Protein AF-A0A258QDV0-F1 (afdb_monomer_lite)

Secondary structure (DSSP, 8-state):
--SS-HHHHHHHHHHTT--EEEE--TT-SS--HIIIIIIIIIHHHHHHHTT--EEEE----TT-HHHHHHHHHHHHHHHT----SPPPHHHHHHHHHHHHHHHHHH-

pLDDT: mean 94.56, std 6.8, range [52.28, 98.81]

Foldseek 3Di:
DDDDDLLVVLLVCLLVQPAEDEDEDPVDQADDCCLVPVPVPVSVVSNVVNHYHYYHYDGHNHVPVVVVVVVVVVVVVPVVDDPPDDDDPVRVVVVVVVVVVVVVVVD

Structure (mmCIF, N/CA/C/O backbone):
data_AF-A0A258QDV0-F1
#
_entry.id   AF-A0A258QDV0-F1
#
loop_
_atom_site.group_PDB
_atom_site.id
_atom_site.type_symbol
_atom_site.label_atom_id
_atom_site.label_alt_id
_atom_site.label_comp_id
_atom_site.label_asym_id
_atom_site.label_entity_id
_atom_site.label_seq_id
_atom_site.pdbx_PDB_ins_code
_atom_site.Cartn_x
_atom_site.Cartn_y
_atom_site.Cartn_z
_atom_site.occupancy
_atom_site.B_iso_or_equiv
_atom_site.auth_seq_id
_atom_site.auth_comp_id
_atom_site.auth_asym_id
_atom_site.auth_atom_id
_atom_site.pdbx_PDB_model_num
ATOM 1 N N . TRP A 1 1 ? 8.944 16.041 4.601 1.00 87.31 1 TRP A N 1
ATOM 2 C CA . TRP A 1 1 ? 8.007 14.943 4.315 1.00 87.31 1 TRP A CA 1
ATOM 3 C C . TRP A 1 1 ? 6.839 15.483 3.527 1.00 87.31 1 TRP A C 1
ATOM 5 O O . TRP A 1 1 ? 6.359 16.568 3.848 1.00 87.31 1 TRP A O 1
ATOM 15 N N . LEU A 1 2 ? 6.452 14.780 2.465 1.00 91.38 2 LEU A N 1
ATOM 16 C CA . LEU A 1 2 ? 5.294 15.162 1.667 1.00 91.38 2 LEU A CA 1
ATOM 17 C C . LEU A 1 2 ? 4.029 14.946 2.503 1.00 91.38 2 LEU A C 1
ATOM 19 O O . LEU A 1 2 ? 3.944 13.990 3.269 1.00 91.38 2 LEU A O 1
ATOM 23 N N . LYS A 1 3 ? 3.090 15.880 2.392 1.00 93.19 3 LYS A N 1
ATOM 24 C CA . LYS A 1 3 ? 1.787 15.830 3.056 1.00 93.19 3 LYS A CA 1
ATOM 25 C C . LYS A 1 3 ? 0.705 15.451 2.036 1.00 93.19 3 LYS A C 1
ATOM 27 O O . LYS A 1 3 ? 0.920 15.707 0.849 1.00 93.19 3 LYS A O 1
ATOM 32 N N . PRO A 1 4 ? -0.456 14.934 2.482 1.00 95.38 4 PRO A N 1
ATOM 33 C CA . PRO A 1 4 ? -0.859 14.677 3.878 1.00 95.38 4 PRO A CA 1
ATOM 34 C C . PRO A 1 4 ? -0.156 13.468 4.524 1.00 95.38 4 PRO A C 1
ATOM 36 O 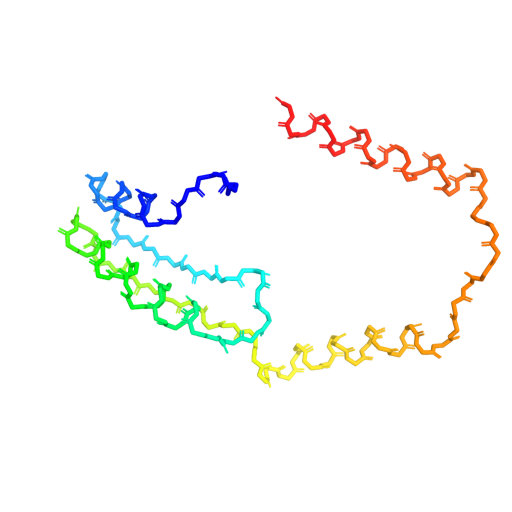O . PRO A 1 4 ? 0.408 12.634 3.827 1.00 95.38 4 PRO A O 1
ATOM 39 N N . TYR A 1 5 ? -0.166 13.402 5.861 1.00 96.81 5 TYR A N 1
ATOM 40 C CA . TYR A 1 5 ? 0.388 12.276 6.627 1.00 96.81 5 TYR A CA 1
ATOM 41 C C . TYR A 1 5 ? -0.696 11.238 6.927 1.00 96.81 5 TYR A C 1
ATOM 43 O O . TYR A 1 5 ? -1.801 11.614 7.311 1.00 96.81 5 TYR A O 1
ATOM 51 N N . THR A 1 6 ? -0.359 9.950 6.830 1.00 97.00 6 THR A N 1
ATOM 52 C CA . THR A 1 6 ? -1.326 8.852 6.968 1.00 97.00 6 THR A CA 1
ATOM 53 C C . THR A 1 6 ? -2.031 8.839 8.323 1.00 97.00 6 THR A C 1
ATOM 55 O O . THR A 1 6 ? -3.256 8.876 8.347 1.00 97.00 6 THR A O 1
ATOM 58 N N . ALA A 1 7 ? -1.298 8.847 9.442 1.00 97.56 7 ALA A N 1
ATOM 59 C CA . ALA A 1 7 ? -1.900 8.745 10.777 1.00 97.56 7 ALA A CA 1
ATOM 60 C C . ALA A 1 7 ? -2.929 9.865 11.076 1.00 97.56 7 ALA A C 1
ATOM 62 O O . ALA A 1 7 ? -4.080 9.529 11.359 1.00 97.56 7 ALA A O 1
ATOM 63 N N . PRO A 1 8 ? -2.613 11.170 10.907 1.00 98.19 8 PRO A N 1
ATOM 64 C CA . PRO A 1 8 ? -3.607 12.238 11.069 1.00 98.19 8 PRO A CA 1
ATOM 65 C C . PRO A 1 8 ? -4.794 12.139 10.104 1.00 98.19 8 PRO A C 1
ATOM 67 O O . PRO A 1 8 ? -5.916 12.489 10.464 1.00 98.19 8 PRO A O 1
ATOM 70 N N . THR A 1 9 ? -4.573 11.678 8.869 1.00 98.25 9 THR A N 1
ATOM 71 C CA . THR A 1 9 ? -5.664 11.479 7.905 1.00 98.25 9 THR A CA 1
ATOM 72 C C . THR A 1 9 ? -6.600 10.356 8.347 1.00 98.25 9 THR A C 1
ATOM 74 O O . THR A 1 9 ? -7.815 10.522 8.289 1.00 98.25 9 THR A O 1
ATOM 77 N N . ILE A 1 10 ? -6.061 9.236 8.826 1.00 98.38 10 ILE A N 1
ATOM 78 C CA . ILE A 1 10 ? -6.847 8.103 9.320 1.00 98.38 10 ILE A CA 1
ATOM 79 C C . ILE A 1 10 ? -7.629 8.467 10.590 1.00 98.38 10 ILE A C 1
ATOM 81 O O . ILE A 1 10 ? -8.815 8.149 10.688 1.00 98.38 10 ILE A O 1
ATOM 85 N N . GLU A 1 11 ? -7.006 9.193 11.519 1.00 98.62 11 GLU A N 1
ATOM 86 C CA . GLU A 1 11 ? -7.666 9.747 12.706 1.00 98.62 11 GLU A CA 1
ATOM 87 C C . GLU A 1 11 ? -8.868 10.621 12.320 1.00 98.62 11 GLU A C 1
ATOM 89 O O . GLU A 1 11 ? -9.976 10.442 12.835 1.00 98.62 11 GLU A O 1
ATOM 94 N N . GLN A 1 12 ? -8.662 11.547 11.378 1.00 98.62 12 GLN A N 1
ATOM 95 C CA . GLN A 1 12 ? -9.707 12.452 10.907 1.00 98.62 12 GLN A CA 1
ATOM 96 C C . GLN A 1 12 ? -10.875 11.690 10.269 1.00 98.62 12 GLN A C 1
ATOM 98 O O . GLN A 1 12 ? -12.028 11.979 10.583 1.00 98.62 12 GLN A O 1
ATOM 103 N N . LEU A 1 13 ? -10.593 10.680 9.439 1.00 98.50 13 LEU A N 1
ATOM 104 C CA . LEU A 1 13 ? -11.628 9.836 8.835 1.00 98.50 13 LEU A CA 1
ATOM 105 C C . LEU A 1 13 ? -12.472 9.117 9.895 1.00 98.50 13 LEU A C 1
ATOM 107 O O . LEU A 1 13 ? -13.694 9.037 9.753 1.00 98.50 13 LEU A O 1
ATOM 111 N N . GLY A 1 14 ? -11.845 8.621 10.966 1.00 98.44 14 GLY A N 1
ATOM 112 C CA . GLY A 1 14 ? -12.560 8.044 12.106 1.00 98.44 14 GLY A CA 1
ATOM 113 C C . GLY A 1 14 ? -13.514 9.058 12.744 1.00 98.44 14 GLY A C 1
ATOM 114 O O . GLY A 1 14 ? -14.712 8.787 12.863 1.00 98.44 14 GLY A O 1
ATOM 115 N N . LYS A 1 15 ? -13.005 10.259 13.066 1.00 98.56 15 LYS A N 1
ATOM 116 C CA . LYS A 1 15 ? -13.782 11.345 13.697 1.00 98.56 15 LYS A CA 1
ATOM 117 C C . LYS A 1 15 ? -14.955 11.826 12.844 1.00 98.56 15 LYS A C 1
ATOM 119 O O . LYS A 1 15 ? -15.986 12.216 13.386 1.00 98.56 15 LYS A O 1
ATOM 124 N N . GLU A 1 16 ? -14.814 11.789 11.523 1.00 98.31 16 GLU A N 1
ATOM 125 C CA . GLU A 1 16 ? -15.866 12.149 10.564 1.00 98.31 16 GLU A CA 1
ATOM 126 C C . GLU A 1 16 ? -16.950 11.066 10.414 1.00 98.31 16 GLU A C 1
ATOM 128 O O . GLU A 1 16 ? -17.922 11.250 9.682 1.00 98.31 16 GLU A O 1
ATOM 133 N N . GLY A 1 17 ? -16.823 9.940 11.123 1.00 97.56 17 GLY A N 1
ATOM 134 C CA . GLY A 1 17 ? -17.801 8.857 11.100 1.00 97.56 17 GLY A CA 1
ATOM 135 C C . GLY A 1 17 ? -17.684 7.957 9.871 1.00 97.56 17 GLY A C 1
ATOM 136 O O . GLY A 1 17 ? -18.649 7.254 9.541 1.00 97.56 17 GLY A O 1
ATOM 137 N N . CYS A 1 18 ? -16.524 7.953 9.199 1.00 98.31 18 CYS A N 1
ATOM 138 C CA . CYS A 1 18 ? -16.244 6.999 8.133 1.00 98.31 18 CYS A CA 1
ATOM 139 C C . CYS A 1 18 ? -16.442 5.577 8.669 1.00 98.31 18 CYS A C 1
ATOM 141 O O . CYS A 1 18 ? -15.841 5.173 9.663 1.00 98.31 18 CYS A O 1
ATOM 143 N N . GLN A 1 19 ? -17.322 4.809 8.029 1.00 97.94 19 GLN A N 1
ATOM 144 C CA . GLN A 1 19 ? -17.658 3.472 8.517 1.00 97.94 19 GLN A CA 1
ATOM 145 C C . GLN A 1 19 ? -16.537 2.477 8.223 1.00 97.94 19 GLN A C 1
ATOM 147 O O . GLN A 1 19 ? -16.263 1.606 9.046 1.00 97.94 19 GLN A O 1
ATOM 152 N N . ARG A 1 20 ? -15.884 2.605 7.064 1.00 98.25 20 ARG A N 1
ATOM 153 C CA . ARG A 1 20 ? -14.922 1.618 6.588 1.00 98.25 20 ARG A CA 1
ATOM 154 C C . ARG A 1 20 ? -13.766 2.234 5.809 1.00 98.25 20 ARG A C 1
ATOM 156 O O . ARG A 1 20 ? -13.997 3.077 4.948 1.00 98.25 20 ARG A O 1
ATOM 163 N N . VAL A 1 21 ? -12.557 1.728 6.046 1.00 98.44 21 VAL A N 1
ATOM 164 C CA . VAL A 1 21 ? -11.354 2.018 5.253 1.00 98.44 21 VAL A CA 1
ATOM 165 C C . VAL A 1 21 ? -10.774 0.721 4.690 1.00 98.44 21 VAL A C 1
ATOM 167 O O . VAL A 1 21 ? -10.446 -0.191 5.444 1.00 98.44 21 VAL A O 1
ATOM 170 N N . ASP A 1 22 ? -10.597 0.674 3.369 1.00 98.56 22 ASP A N 1
ATOM 171 C CA . ASP A 1 22 ? -9.746 -0.306 2.689 1.00 98.56 22 ASP A CA 1
ATOM 172 C C . ASP A 1 22 ? -8.480 0.434 2.228 1.00 98.56 22 ASP A C 1
ATOM 174 O O . ASP A 1 22 ? -8.576 1.409 1.480 1.00 98.56 22 ASP A O 1
ATOM 178 N N . ILE A 1 23 ? -7.301 0.004 2.681 1.00 98.12 23 ILE A N 1
ATOM 179 C CA . ILE A 1 23 ? -6.027 0.701 2.439 1.00 98.12 23 ILE A CA 1
ATOM 180 C C . ILE A 1 23 ? -4.990 -0.228 1.804 1.00 98.12 23 ILE A C 1
ATOM 182 O O . ILE A 1 23 ? -4.965 -1.424 2.082 1.00 98.12 23 ILE A O 1
ATOM 186 N N . PHE A 1 24 ? -4.113 0.327 0.969 1.00 97.69 24 PHE A N 1
ATOM 187 C CA . PHE A 1 24 ? -2.982 -0.375 0.358 1.00 97.69 24 PHE A CA 1
ATOM 188 C C . PHE A 1 24 ? -1.779 0.567 0.220 1.00 97.69 24 PHE A C 1
ATOM 190 O O . PHE A 1 24 ? -1.936 1.789 0.238 1.00 97.69 24 PHE A O 1
ATOM 197 N N . CYS A 1 25 ? -0.582 0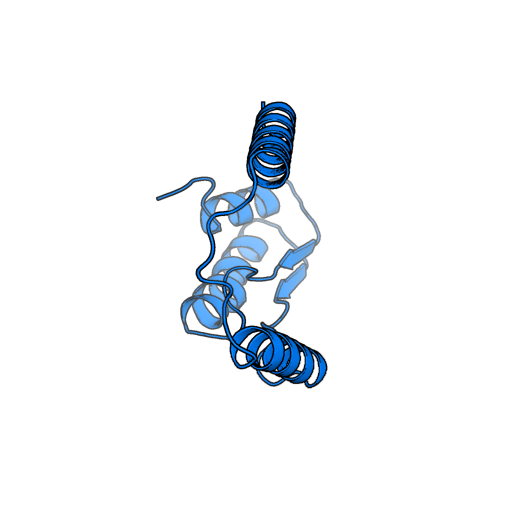.001 0.055 1.00 97.50 25 CYS A N 1
ATOM 198 C CA . CYS A 1 25 ? 0.683 0.739 0.003 1.00 97.50 25 CYS A CA 1
ATOM 199 C C . CYS A 1 25 ? 1.269 0.727 -1.423 1.00 97.50 25 CYS A C 1
ATOM 201 O O . CYS A 1 25 ? 2.112 -0.113 -1.725 1.00 97.50 25 CY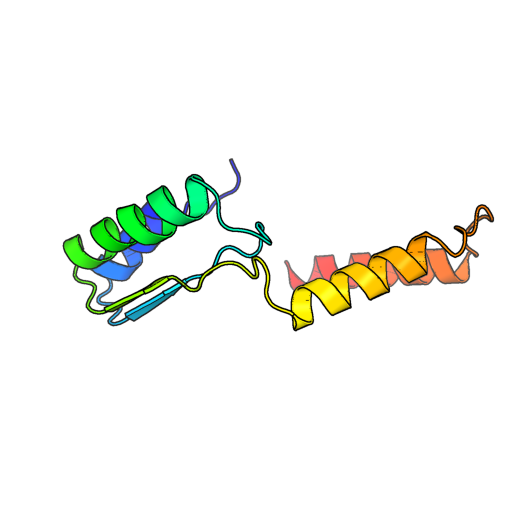S A O 1
ATOM 203 N N . PRO A 1 26 ? 0.874 1.647 -2.327 1.00 94.56 26 PRO A N 1
ATOM 204 C CA . PRO A 1 26 ? 1.291 1.607 -3.736 1.00 94.56 26 PRO A CA 1
ATOM 205 C C . PRO A 1 26 ? 2.795 1.810 -3.960 1.00 94.56 26 PRO A C 1
ATOM 207 O O . PRO A 1 26 ? 3.302 1.476 -5.026 1.00 94.56 26 PRO A O 1
ATOM 210 N N . GLY A 1 27 ? 3.509 2.368 -2.979 1.00 94.06 27 GLY A N 1
ATOM 211 C CA . GLY A 1 27 ? 4.961 2.544 -3.038 1.00 94.06 27 GLY A CA 1
ATOM 212 C C . GLY A 1 27 ? 5.762 1.266 -2.775 1.00 94.06 27 GLY A C 1
ATOM 213 O O . GLY A 1 27 ? 6.973 1.276 -2.976 1.00 94.06 27 GLY A O 1
ATOM 214 N N . PHE A 1 28 ? 5.109 0.182 -2.340 1.00 95.38 28 PHE A N 1
ATOM 215 C CA . PHE A 1 28 ? 5.766 -1.057 -1.934 1.00 95.38 28 PHE A CA 1
ATOM 216 C C . PHE A 1 28 ? 5.168 -2.261 -2.679 1.00 95.38 28 PHE A C 1
ATOM 218 O O . PHE A 1 28 ? 3.978 -2.547 -2.539 1.00 95.38 28 PHE A O 1
ATOM 225 N N . PRO A 1 29 ? 5.965 -3.005 -3.468 1.00 96.00 29 PRO A N 1
ATOM 226 C CA . PRO A 1 29 ? 5.494 -4.226 -4.117 1.00 96.00 29 PRO A CA 1
ATOM 227 C C . PRO A 1 29 ? 5.461 -5.432 -3.166 1.00 96.00 29 PRO A C 1
ATOM 229 O O . PRO A 1 29 ? 4.787 -6.414 -3.466 1.00 96.00 29 PRO A O 1
ATOM 232 N N . ALA A 1 30 ? 6.161 -5.373 -2.032 1.00 97.75 30 ALA A N 1
ATOM 233 C CA . ALA A 1 30 ? 6.229 -6.430 -1.028 1.00 97.75 30 ALA A CA 1
ATOM 234 C C . ALA A 1 30 ? 6.069 -5.839 0.375 1.00 97.75 30 ALA A C 1
ATOM 236 O O . ALA A 1 30 ? 6.457 -4.690 0.596 1.00 97.75 30 ALA A O 1
ATOM 237 N N . ASP A 1 31 ? 5.524 -6.631 1.294 1.00 98.44 31 ASP A N 1
ATOM 238 C CA . ASP A 1 31 ? 5.310 -6.204 2.671 1.00 98.44 31 ASP A CA 1
ATOM 239 C C . ASP A 1 31 ? 6.648 -6.042 3.411 1.00 98.44 31 ASP A C 1
ATOM 241 O O . ASP A 1 31 ? 7.557 -6.873 3.314 1.00 98.44 31 ASP A O 1
ATOM 245 N N . CYS A 1 32 ? 6.749 -4.966 4.179 1.00 98.00 32 CYS A N 1
ATOM 246 C CA . CYS A 1 32 ? 7.851 -4.618 5.065 1.00 98.00 32 CYS A CA 1
ATOM 247 C C . CYS A 1 32 ? 7.318 -4.153 6.433 1.00 98.00 32 CYS A C 1
ATOM 249 O O . CYS A 1 32 ? 6.126 -4.289 6.733 1.00 98.00 32 CYS A O 1
ATOM 251 N N . LEU A 1 33 ? 8.206 -3.629 7.281 1.00 97.81 33 LEU A N 1
ATOM 252 C CA . LEU A 1 33 ? 7.847 -3.170 8.623 1.00 97.81 33 LEU A CA 1
ATOM 253 C C . LEU A 1 33 ? 6.787 -2.067 8.555 1.00 97.81 33 LEU A C 1
ATOM 255 O O . LEU A 1 33 ? 5.736 -2.180 9.172 1.00 97.81 33 LEU A O 1
ATOM 259 N N . GLU A 1 34 ? 7.017 -1.072 7.705 1.00 97.50 34 GLU A N 1
ATOM 260 C CA . GLU A 1 34 ? 6.139 0.079 7.520 1.00 97.50 34 GLU A CA 1
ATOM 261 C C . GLU A 1 34 ? 4.734 -0.350 7.063 1.00 97.50 34 GLU A C 1
ATOM 263 O O . GLU A 1 34 ? 3.724 0.195 7.499 1.00 97.50 34 GLU A O 1
ATOM 268 N N . THR A 1 35 ? 4.623 -1.368 6.206 1.00 98.38 35 THR A N 1
ATOM 269 C CA . THR A 1 35 ? 3.312 -1.829 5.729 1.00 98.38 35 THR A CA 1
ATOM 270 C C . THR A 1 35 ? 2.558 -2.664 6.764 1.00 98.38 35 THR A C 1
ATOM 272 O O . THR A 1 35 ? 1.337 -2.552 6.864 1.00 98.38 35 THR A O 1
ATOM 275 N N . LEU A 1 36 ? 3.255 -3.516 7.525 1.00 98.25 36 LEU A N 1
ATOM 276 C CA . LEU A 1 36 ? 2.614 -4.445 8.459 1.00 98.25 36 LEU A CA 1
ATOM 277 C C . LEU A 1 36 ? 2.360 -3.803 9.822 1.00 98.25 36 LEU A C 1
ATOM 279 O O . LEU A 1 36 ? 1.274 -3.953 10.373 1.00 98.25 36 LEU A O 1
ATOM 283 N N . GLU A 1 37 ? 3.337 -3.082 10.357 1.00 98.06 37 GLU A N 1
ATOM 284 C CA . GLU A 1 37 ? 3.224 -2.435 11.659 1.00 98.06 37 GLU A CA 1
ATOM 285 C C . GLU A 1 37 ? 2.464 -1.113 11.524 1.00 98.06 37 GLU A C 1
ATOM 287 O O . GLU A 1 37 ? 1.335 -1.006 12.000 1.00 98.06 37 GLU A O 1
ATOM 292 N N . GLU A 1 38 ? 2.994 -0.139 10.781 1.00 97.75 38 GLU A N 1
ATOM 293 C CA . GLU A 1 38 ? 2.387 1.201 10.745 1.00 97.75 38 GLU A CA 1
ATOM 294 C C . GLU A 1 38 ? 1.023 1.204 10.028 1.00 97.75 38 GLU A C 1
ATOM 296 O O . GLU A 1 38 ? 0.051 1.791 10.508 1.00 97.75 38 GLU A O 1
ATOM 301 N N . ILE A 1 39 ? 0.903 0.537 8.873 1.00 98.38 39 ILE A N 1
ATOM 302 C CA . ILE A 1 39 ? -0.333 0.594 8.072 1.00 98.38 39 ILE A CA 1
ATOM 303 C C . ILE A 1 39 ? -1.348 -0.484 8.459 1.00 98.38 39 ILE A C 1
ATOM 305 O O . ILE A 1 39 ? -2.540 -0.182 8.564 1.00 98.38 39 ILE A O 1
ATOM 309 N N . ALA A 1 40 ? -0.942 -1.740 8.648 1.00 98.38 40 ALA A N 1
ATOM 310 C CA . ALA A 1 40 ? -1.908 -2.800 8.943 1.00 98.38 40 ALA A CA 1
ATOM 311 C C . ALA A 1 40 ? -2.351 -2.820 10.417 1.00 98.38 40 ALA A C 1
ATOM 313 O O . ALA A 1 40 ? -3.490 -3.217 10.689 1.00 98.38 40 ALA A O 1
ATOM 314 N N . MET A 1 41 ? -1.492 -2.376 11.344 1.00 98.50 41 MET A N 1
ATOM 315 C CA . MET A 1 41 ? -1.757 -2.394 12.786 1.00 98.50 41 MET A CA 1
ATOM 316 C C . MET A 1 41 ? -2.011 -0.993 13.357 1.00 98.50 41 MET A C 1
ATOM 318 O O . MET A 1 41 ? -3.139 -0.723 13.765 1.00 98.50 41 MET A O 1
ATOM 322 N N . GLU A 1 42 ? -1.036 -0.082 13.346 1.00 98.62 42 GLU A N 1
ATOM 323 C CA . GLU A 1 42 ? -1.167 1.213 14.040 1.00 98.62 42 GLU A CA 1
ATOM 324 C C . GLU A 1 42 ? -2.272 2.089 13.435 1.00 98.62 42 GLU A C 1
ATOM 326 O O . GLU A 1 42 ? -3.147 2.587 14.141 1.00 98.62 42 GLU A O 1
ATOM 331 N N . ALA A 1 43 ? -2.313 2.236 12.108 1.00 98.56 43 ALA A N 1
ATOM 332 C CA . ALA A 1 43 ? -3.372 2.995 11.446 1.00 98.56 43 ALA A CA 1
ATOM 333 C C . ALA A 1 43 ? -4.763 2.373 11.674 1.00 98.56 43 ALA A C 1
ATOM 335 O O . ALA A 1 43 ? -5.753 3.096 11.816 1.00 98.56 43 ALA A O 1
ATOM 336 N N . ARG A 1 44 ? -4.853 1.041 11.777 1.00 98.62 44 ARG A N 1
ATOM 337 C CA . ARG A 1 44 ? -6.100 0.359 12.146 1.00 98.62 44 ARG A CA 1
ATOM 338 C C . ARG A 1 44 ? -6.544 0.743 13.554 1.00 98.62 44 ARG A C 1
ATOM 340 O O . ARG A 1 44 ? -7.721 1.040 13.746 1.00 98.62 44 ARG A O 1
ATOM 347 N N . GLU A 1 45 ? -5.629 0.718 14.517 1.00 98.69 45 GLU A N 1
ATOM 348 C CA . GLU A 1 45 ? -5.906 1.118 15.900 1.00 98.69 45 GLU A CA 1
ATOM 349 C C . GLU A 1 45 ? -6.384 2.571 15.954 1.00 98.69 45 GLU A C 1
ATOM 351 O O . GLU A 1 45 ? -7.495 2.822 16.422 1.00 98.69 45 GLU A O 1
ATOM 356 N N . ILE A 1 46 ? -5.643 3.493 15.330 1.00 98.69 46 ILE A N 1
ATOM 357 C CA . ILE A 1 46 ? -6.006 4.914 15.237 1.00 98.69 46 ILE A CA 1
ATOM 358 C C . ILE A 1 46 ? -7.423 5.089 14.671 1.00 98.69 46 ILE A C 1
ATOM 360 O O . ILE A 1 46 ? -8.220 5.844 15.231 1.00 98.69 46 ILE A O 1
ATOM 364 N N . PHE A 1 47 ? -7.764 4.400 13.576 1.00 98.81 47 PHE A N 1
ATOM 365 C CA . PHE A 1 47 ? -9.079 4.524 12.941 1.00 98.81 47 PHE A CA 1
ATOM 366 C C . PHE A 1 47 ? -10.224 4.091 13.864 1.00 98.81 47 PHE A C 1
ATOM 368 O O . PHE A 1 47 ? -11.242 4.783 13.976 1.00 98.81 47 PHE A O 1
ATOM 375 N N . LEU A 1 48 ? -10.066 2.930 14.507 1.00 98.44 48 LEU A N 1
ATOM 376 C CA . LEU A 1 48 ? -11.094 2.322 15.350 1.00 98.44 48 LEU A CA 1
ATOM 377 C C . LEU A 1 48 ? -11.282 3.096 16.659 1.00 98.44 48 LEU A C 1
ATOM 379 O O . LEU A 1 48 ? -12.420 3.307 17.082 1.00 98.44 48 LEU A O 1
ATOM 383 N N . GLU A 1 49 ? -10.195 3.580 17.264 1.00 98.56 49 GLU A N 1
ATOM 384 C CA . GLU A 1 49 ? -10.240 4.423 18.466 1.00 98.56 49 GLU A CA 1
ATOM 385 C C . GLU A 1 49 ? -10.986 5.741 18.228 1.00 98.56 49 GLU A C 1
ATOM 387 O O . GLU A 1 49 ? -11.670 6.244 19.121 1.00 98.56 49 GLU A O 1
ATOM 392 N N . HIS A 1 50 ? -10.919 6.274 17.007 1.00 98.56 50 HIS A N 1
ATOM 393 C CA . HIS A 1 50 ? -11.526 7.555 16.651 1.00 98.56 50 HIS A CA 1
ATOM 394 C C . HIS A 1 50 ? -12.940 7.451 16.070 1.00 98.56 50 HIS A C 1
ATOM 396 O O . HIS A 1 50 ? -13.486 8.455 15.624 1.00 98.56 50 HIS A O 1
ATOM 402 N N . GLY A 1 51 ? -13.572 6.275 16.126 1.00 98.12 51 GLY A N 1
ATOM 403 C CA . GLY A 1 51 ? -14.992 6.099 15.805 1.00 98.12 51 GLY A CA 1
ATOM 404 C C . GLY A 1 51 ? -15.281 5.308 14.530 1.00 98.12 51 GLY A C 1
ATOM 405 O O . GLY A 1 51 ? -16.449 4.946 14.311 1.00 98.12 51 GLY A O 1
ATOM 406 N N . GLY A 1 52 ? -14.246 4.971 13.754 1.00 98.06 52 GLY A N 1
ATOM 407 C CA . GLY A 1 52 ? -14.331 4.062 12.614 1.00 98.06 52 GLY A CA 1
ATOM 408 C C . GLY A 1 52 ? -14.835 2.669 13.005 1.00 98.06 52 GLY A C 1
ATOM 409 O O . GLY A 1 52 ? -14.795 2.291 14.178 1.00 98.06 52 GLY A O 1
ATOM 410 N N . LYS A 1 53 ? -15.374 1.904 12.044 1.00 97.94 53 LYS A N 1
ATOM 411 C CA . LYS A 1 53 ? -15.969 0.577 12.322 1.00 97.94 53 LYS A CA 1
ATOM 412 C C . LYS A 1 53 ? -15.185 -0.579 11.731 1.00 97.94 53 LYS A C 1
ATOM 414 O O . LYS A 1 53 ? -14.963 -1.566 12.423 1.00 97.94 53 LYS A O 1
ATOM 419 N N . ASP A 1 54 ? -14.798 -0.468 10.467 1.00 98.56 54 ASP A N 1
ATOM 420 C CA . ASP A 1 54 ? -14.138 -1.545 9.739 1.00 98.56 54 ASP A CA 1
ATOM 421 C C . ASP A 1 54 ? -12.873 -1.046 9.045 1.00 98.56 54 ASP A C 1
ATOM 423 O O . ASP A 1 54 ? -12.860 -0.002 8.397 1.00 98.56 54 ASP A O 1
ATOM 427 N N . TYR A 1 55 ? -11.793 -1.796 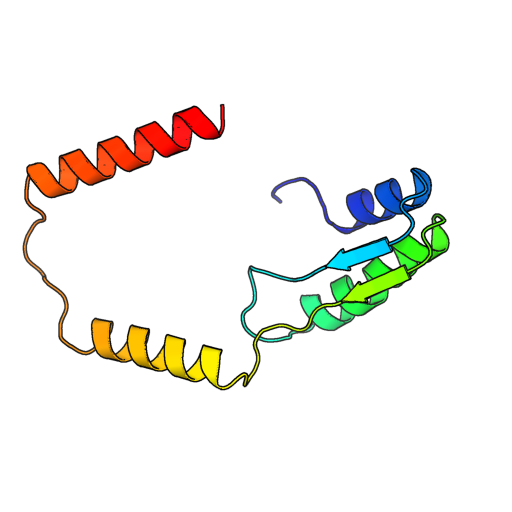9.183 1.00 98.75 55 TYR A N 1
ATOM 428 C CA . TYR A 1 55 ? -10.511 -1.446 8.600 1.00 98.75 55 TYR A CA 1
ATOM 429 C C . TYR A 1 55 ? -9.901 -2.681 7.973 1.00 98.75 55 TYR A C 1
ATOM 431 O O . TYR A 1 55 ? -9.668 -3.688 8.649 1.00 98.75 55 TYR A O 1
ATOM 439 N N . ARG A 1 56 ? -9.602 -2.579 6.683 1.00 98.69 56 ARG A N 1
ATOM 440 C CA . ARG A 1 56 ? -9.019 -3.652 5.902 1.00 98.69 56 ARG A CA 1
ATOM 441 C C . ARG A 1 56 ? -7.730 -3.183 5.256 1.00 98.69 56 ARG A C 1
ATOM 443 O O . ARG A 1 56 ? -7.728 -2.423 4.290 1.00 98.69 56 ARG A O 1
ATOM 450 N N . TYR A 1 57 ? -6.637 -3.743 5.743 1.00 98.56 57 TYR A N 1
ATOM 451 C CA . TYR A 1 57 ? -5.380 -3.711 5.025 1.00 98.56 57 TYR A CA 1
ATOM 452 C C . TYR A 1 57 ? -5.426 -4.660 3.817 1.00 98.56 57 TYR A C 1
ATOM 454 O O . TYR A 1 57 ? -5.868 -5.809 3.924 1.00 98.56 57 TYR A O 1
ATOM 462 N N . ILE A 1 58 ? -4.994 -4.166 2.660 1.00 98.50 58 ILE A N 1
ATOM 463 C CA . ILE A 1 58 ? -4.782 -4.939 1.439 1.00 98.50 58 ILE A CA 1
ATOM 464 C C . ILE A 1 58 ? -3.274 -5.212 1.347 1.00 98.50 58 ILE A C 1
ATOM 466 O O . ILE A 1 58 ? -2.516 -4.254 1.170 1.00 98.50 58 ILE A O 1
ATOM 470 N N . PRO A 1 59 ? -2.844 -6.486 1.444 1.00 97.88 59 PRO A N 1
ATOM 471 C CA . PRO A 1 59 ? -1.432 -6.847 1.366 1.00 97.88 59 PRO A CA 1
ATOM 472 C C . PRO A 1 59 ? -0.778 -6.364 0.078 1.00 97.88 59 PRO A C 1
ATOM 474 O O . PRO A 1 59 ? -1.431 -6.299 -0.974 1.00 97.88 59 PRO A O 1
ATOM 477 N N . CYS A 1 60 ? 0.523 -6.092 0.140 1.00 98.38 60 CYS A N 1
ATOM 478 C CA . CYS A 1 60 ? 1.308 -5.862 -1.060 1.00 98.38 60 CYS A CA 1
ATOM 479 C C . CYS A 1 60 ? 1.281 -7.088 -1.992 1.00 98.38 60 CYS A C 1
ATOM 481 O O . CYS A 1 60 ? 0.840 -8.191 -1.646 1.00 98.38 60 CYS A O 1
ATOM 483 N N . LEU A 1 61 ? 1.758 -6.895 -3.223 1.00 97.75 61 LEU A N 1
ATOM 484 C CA . LEU A 1 61 ? 1.723 -7.933 -4.254 1.00 97.75 61 LEU A CA 1
ATOM 485 C C . LEU A 1 61 ? 2.535 -9.173 -3.856 1.00 97.75 61 LEU A C 1
ATOM 487 O O . LEU A 1 61 ? 2.139 -10.284 -4.205 1.00 97.75 61 LEU A O 1
ATOM 491 N N . ASN A 1 62 ? 3.620 -9.006 -3.094 1.00 96.75 62 ASN A N 1
ATOM 492 C CA . ASN A 1 62 ? 4.446 -10.092 -2.568 1.00 96.75 62 ASN A CA 1
ATOM 493 C C . ASN A 1 62 ? 4.834 -11.086 -3.680 1.00 96.75 62 ASN A C 1
ATOM 495 O O . ASN A 1 62 ? 5.383 -10.693 -4.705 1.00 96.75 62 ASN A O 1
ATOM 499 N N . SER A 1 63 ? 4.532 -12.373 -3.501 1.00 96.94 63 SER A N 1
ATOM 500 C CA . SER A 1 63 ? 4.784 -13.444 -4.470 1.00 96.94 63 SER A CA 1
ATOM 501 C C . SER A 1 63 ? 3.589 -13.735 -5.388 1.00 96.94 63 SER A C 1
ATOM 503 O O . SER A 1 63 ? 3.478 -14.838 -5.926 1.00 96.94 63 SER A O 1
ATOM 505 N N . ASN A 1 64 ? 2.669 -12.778 -5.573 1.00 97.50 64 ASN A N 1
ATOM 506 C CA . ASN A 1 64 ? 1.527 -12.948 -6.469 1.00 97.50 64 ASN A CA 1
ATOM 507 C C . ASN A 1 64 ? 2.009 -13.336 -7.883 1.00 97.50 64 ASN A C 1
ATOM 509 O O . ASN A 1 64 ? 2.787 -12.586 -8.476 1.00 97.50 64 ASN A O 1
ATOM 513 N N . PRO A 1 65 ? 1.525 -14.452 -8.464 1.00 97.88 65 PRO A N 1
ATOM 514 C CA . PRO A 1 65 ? 1.996 -14.921 -9.766 1.00 97.88 65 PRO A CA 1
ATOM 515 C C . PRO A 1 65 ? 1.885 -13.874 -10.877 1.00 97.88 65 PRO A C 1
ATOM 517 O O . PRO A 1 65 ? 2.839 -13.675 -11.615 1.00 97.88 65 PRO A O 1
ATOM 520 N N . LYS A 1 66 ? 0.783 -13.111 -10.929 1.00 97.56 66 LYS A N 1
ATOM 521 C CA . LYS A 1 66 ? 0.597 -12.066 -11.950 1.00 97.56 66 LYS A CA 1
ATOM 522 C C . LYS A 1 66 ? 1.607 -10.929 -11.813 1.00 97.56 66 LYS A C 1
ATOM 524 O O . LYS A 1 66 ? 1.976 -10.313 -12.805 1.00 97.56 66 LYS A O 1
ATOM 529 N N . TRP A 1 67 ? 2.024 -10.625 -10.585 1.00 96.50 67 TRP A N 1
ATOM 530 C CA . TRP A 1 67 ? 3.062 -9.629 -10.342 1.00 96.50 67 TRP A CA 1
ATOM 531 C C . TRP A 1 67 ? 4.438 -10.142 -10.768 1.00 96.50 67 TRP A C 1
ATOM 533 O O . TRP A 1 67 ? 5.186 -9.414 -11.413 1.00 96.50 67 TRP A O 1
ATOM 543 N N . MET A 1 68 ? 4.745 -11.406 -10.475 1.00 97.75 6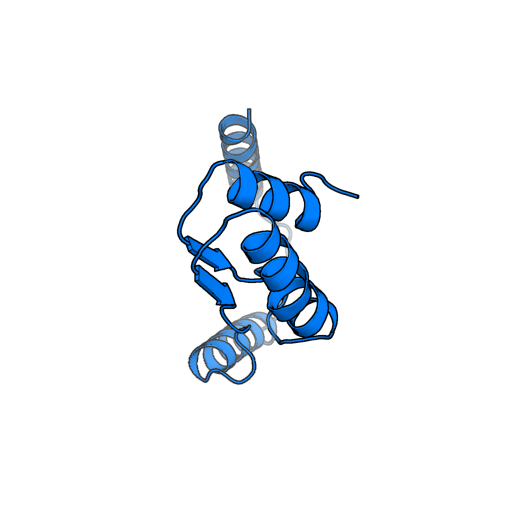8 MET A N 1
ATOM 544 C CA . MET A 1 68 ? 5.984 -12.039 -10.933 1.00 97.75 68 MET A CA 1
ATOM 545 C C . MET A 1 68 ? 6.054 -12.104 -12.463 1.00 97.75 68 MET A C 1
ATOM 547 O O . MET A 1 68 ? 7.103 -11.799 -13.028 1.00 97.75 68 MET A O 1
ATOM 551 N N . ASP A 1 69 ? 4.939 -12.419 -13.129 1.00 98.19 69 ASP A N 1
ATOM 552 C CA . ASP A 1 69 ? 4.833 -12.405 -14.592 1.00 98.19 69 ASP A CA 1
ATOM 553 C C . ASP A 1 69 ? 5.080 -10.994 -15.150 1.00 98.19 69 ASP A C 1
ATOM 555 O O . ASP A 1 69 ? 5.895 -10.817 -16.053 1.00 98.19 69 ASP A O 1
ATOM 559 N N . ALA A 1 70 ? 4.463 -9.963 -14.561 1.00 96.56 70 ALA A N 1
ATOM 560 C CA . ALA A 1 70 ? 4.679 -8.575 -14.971 1.00 96.56 70 ALA A CA 1
ATOM 561 C C . ALA A 1 70 ? 6.139 -8.121 -14.776 1.00 96.56 70 ALA A C 1
ATOM 563 O O . ALA A 1 70 ? 6.718 -7.483 -15.655 1.00 96.56 70 ALA A O 1
ATOM 564 N N . LEU A 1 71 ? 6.765 -8.472 -13.646 1.00 96.50 71 LEU A N 1
ATOM 565 C CA . LEU A 1 71 ? 8.189 -8.211 -13.413 1.00 96.50 71 LEU A CA 1
ATOM 566 C C . LEU A 1 71 ? 9.073 -8.910 -14.447 1.00 96.50 71 LEU A C 1
ATOM 568 O O . LEU A 1 71 ? 10.041 -8.318 -14.926 1.00 96.50 71 LEU A O 1
ATOM 572 N N . TYR A 1 72 ? 8.743 -10.152 -14.797 1.00 96.44 72 TYR A N 1
ATOM 573 C CA . TYR A 1 72 ? 9.446 -10.912 -15.822 1.00 96.44 72 TYR A CA 1
ATOM 574 C C . TYR A 1 72 ? 9.326 -10.257 -17.203 1.00 96.44 72 TYR A C 1
ATOM 576 O O . TYR A 1 72 ? 10.334 -10.121 -17.897 1.00 96.44 72 TYR A O 1
ATOM 584 N N . GLU A 1 73 ? 8.139 -9.789 -17.588 1.00 96.62 73 GLU A N 1
ATOM 585 C CA . GLU A 1 73 ? 7.926 -9.050 -18.838 1.00 96.62 73 GLU A CA 1
ATOM 586 C C . GLU A 1 73 ? 8.742 -7.750 -18.885 1.00 96.62 73 GLU A C 1
ATOM 588 O O . GLU A 1 73 ? 9.436 -7.490 -19.871 1.00 96.62 73 GLU A O 1
ATOM 593 N N . ILE A 1 74 ? 8.732 -6.967 -17.800 1.00 95.38 74 ILE A N 1
ATOM 594 C CA . ILE A 1 74 ? 9.538 -5.742 -17.678 1.00 95.38 74 ILE A CA 1
ATOM 595 C C . ILE A 1 74 ? 11.028 -6.076 -17.811 1.00 95.38 74 ILE A C 1
ATOM 597 O O . ILE A 1 74 ? 11.748 -5.439 -18.585 1.00 95.38 74 ILE A O 1
ATOM 601 N N . ALA A 1 75 ? 11.502 -7.094 -17.091 1.00 96.06 75 ALA A N 1
ATOM 602 C CA . ALA A 1 75 ? 12.893 -7.520 -17.153 1.00 96.06 75 ALA A CA 1
ATOM 603 C C . ALA A 1 75 ? 13.285 -7.951 -18.574 1.00 96.06 75 ALA A C 1
ATOM 605 O O . ALA A 1 75 ? 14.314 -7.508 -19.075 1.00 96.06 75 ALA A O 1
ATOM 606 N N . GLN A 1 76 ? 12.460 -8.750 -19.258 1.00 95.50 76 GLN A N 1
ATOM 607 C CA . GLN A 1 76 ? 12.713 -9.154 -20.643 1.00 95.50 76 GLN A CA 1
ATOM 608 C C . GLN A 1 76 ? 12.809 -7.960 -21.596 1.00 95.50 76 GLN A C 1
ATOM 610 O O . GLN A 1 76 ? 13.741 -7.896 -22.403 1.00 95.50 76 GLN A O 1
ATOM 615 N N . ALA A 1 77 ? 11.887 -6.999 -21.485 1.00 91.62 77 ALA A N 1
ATOM 616 C CA . ALA A 1 77 ? 11.910 -5.794 -22.308 1.00 91.62 77 ALA A CA 1
ATOM 617 C C . ALA A 1 77 ? 13.229 -5.024 -22.131 1.00 91.62 77 ALA A C 1
ATOM 619 O O . ALA A 1 77 ? 13.850 -4.620 -23.111 1.00 91.62 77 ALA A O 1
ATOM 620 N N . HIS A 1 78 ? 13.707 -4.890 -20.892 1.00 92.44 78 HIS A N 1
ATOM 621 C CA . HIS A 1 78 ? 14.939 -4.158 -20.593 1.00 92.44 78 HIS A CA 1
ATOM 622 C C . HIS A 1 78 ? 16.229 -4.962 -20.805 1.00 92.44 78 HIS A C 1
ATOM 624 O O . HIS A 1 78 ? 17.284 -4.357 -20.992 1.00 92.44 78 HIS A O 1
ATOM 630 N N . LEU A 1 79 ? 16.176 -6.294 -20.815 1.00 94.50 79 LEU A N 1
ATOM 631 C CA . LEU A 1 79 ? 17.317 -7.155 -21.150 1.00 94.50 79 LEU A CA 1
ATOM 632 C C . LEU A 1 79 ? 17.533 -7.293 -22.663 1.00 94.50 79 LEU A C 1
ATOM 634 O O . LEU A 1 79 ? 18.614 -7.694 -23.088 1.00 94.50 79 LEU A O 1
ATOM 638 N N . SER A 1 80 ? 16.549 -6.911 -23.480 1.00 89.12 80 SER A N 1
ATOM 639 C CA . SER A 1 80 ? 16.609 -6.990 -24.949 1.00 89.12 80 SER A CA 1
ATOM 640 C C . SER A 1 80 ? 17.471 -5.897 -25.608 1.00 89.12 80 SER A C 1
ATOM 642 O O . SER A 1 80 ? 17.503 -5.782 -26.831 1.00 89.12 80 SER A O 1
ATOM 644 N N . GLY A 1 81 ? 18.204 -5.117 -24.807 1.00 86.81 81 GLY A N 1
ATOM 645 C CA . GLY A 1 81 ? 19.032 -3.999 -25.254 1.00 86.81 81 GLY A CA 1
ATOM 646 C C . GLY A 1 81 ? 18.288 -2.668 -25.184 1.00 86.81 81 GLY A C 1
ATOM 647 O O . GLY A 1 81 ? 17.099 -2.576 -25.473 1.00 86.81 81 GLY A O 1
ATOM 648 N N . TRP A 1 82 ? 18.994 -1.621 -24.757 1.00 87.06 82 TRP A N 1
ATOM 649 C CA . TRP A 1 82 ? 18.441 -0.268 -24.693 1.00 87.06 82 TRP A CA 1
ATOM 650 C C . TRP A 1 82 ? 18.876 0.500 -25.934 1.00 87.06 82 TRP A C 1
ATOM 652 O O . TRP A 1 82 ? 20.042 0.432 -26.329 1.00 87.06 82 TRP A O 1
ATOM 662 N N . SER A 1 83 ? 17.954 1.252 -26.539 1.00 80.25 83 SER A N 1
ATOM 663 C CA . SER A 1 83 ? 18.340 2.219 -27.564 1.00 80.25 83 SER A CA 1
ATOM 664 C C . SER A 1 83 ? 19.239 3.270 -26.920 1.00 80.25 83 SER A C 1
ATOM 666 O O . SER A 1 83 ? 18.832 3.954 -25.985 1.00 80.25 83 SER A O 1
ATOM 668 N N . LEU A 1 84 ? 20.471 3.372 -27.411 1.00 81.25 84 LEU A N 1
ATOM 669 C CA . LEU A 1 84 ? 21.418 4.419 -27.019 1.00 81.25 84 LEU A CA 1
ATOM 670 C C . LEU A 1 84 ? 21.381 5.613 -27.987 1.00 81.25 84 LEU A C 1
ATOM 672 O O . LEU A 1 84 ? 22.167 6.546 -27.843 1.00 81.25 84 LEU A O 1
ATOM 676 N N . GLY A 1 85 ? 20.512 5.564 -29.003 1.00 82.81 85 GLY A N 1
ATOM 677 C CA . GLY A 1 85 ? 20.304 6.673 -29.929 1.00 82.81 85 GLY A CA 1
ATOM 678 C C . GLY A 1 85 ? 19.610 7.849 -29.243 1.00 82.81 85 GLY A C 1
ATOM 679 O O . GLY A 1 85 ? 18.869 7.662 -28.279 1.00 82.81 85 GLY A O 1
ATOM 680 N N . GLN A 1 86 ? 19.839 9.066 -29.744 1.00 80.38 86 GLN A N 1
ATOM 681 C CA . GLN A 1 86 ? 19.039 10.215 -29.322 1.00 80.38 86 GLN A CA 1
ATOM 682 C C . GLN A 1 86 ? 17.583 10.017 -29.750 1.00 80.38 86 GLN A C 1
ATOM 684 O O . GLN A 1 86 ? 17.317 9.636 -30.890 1.00 80.38 86 GLN A O 1
ATOM 689 N N . GLU A 1 87 ? 16.660 10.299 -28.829 1.00 85.62 87 GLU A N 1
ATOM 690 C CA . GLU A 1 87 ? 15.236 10.427 -29.140 1.00 85.62 87 GLU A CA 1
ATOM 691 C C . GLU A 1 87 ? 15.051 11.494 -30.230 1.00 85.62 87 GLU A C 1
ATOM 693 O O . GLU A 1 87 ? 15.713 12.537 -30.226 1.00 85.62 87 GLU A O 1
ATOM 698 N N . SER A 1 88 ? 14.157 11.225 -31.175 1.00 90.00 88 SER A N 1
ATOM 699 C CA . SER A 1 88 ? 13.810 12.167 -32.237 1.00 90.00 88 SER A CA 1
ATOM 700 C C . SER A 1 88 ? 13.133 13.424 -31.675 1.00 90.00 88 SER A C 1
ATOM 702 O O . SER A 1 88 ? 12.510 13.400 -30.610 1.00 90.00 88 SER A O 1
ATOM 704 N N . GLU A 1 89 ? 13.194 14.534 -32.419 1.00 93.06 89 GLU A N 1
ATOM 705 C CA . GLU A 1 89 ? 12.482 15.771 -32.055 1.00 93.06 89 GLU A CA 1
ATOM 706 C C . GLU A 1 89 ? 10.980 15.532 -31.839 1.00 93.06 89 GLU A C 1
ATOM 708 O O . GLU A 1 89 ? 10.364 16.144 -30.966 1.00 93.06 89 GLU A O 1
ATOM 713 N N . GLU A 1 90 ? 10.386 14.606 -32.597 1.00 94.06 90 GLU A N 1
ATOM 714 C CA . GLU A 1 90 ? 8.976 14.253 -32.467 1.00 94.06 90 GLU A CA 1
ATOM 715 C C . GLU A 1 90 ? 8.677 13.533 -31.143 1.00 94.06 90 GLU A C 1
ATOM 717 O O . GLU A 1 90 ? 7.706 13.879 -30.462 1.00 94.06 90 GLU A O 1
ATOM 722 N N . GLU A 1 91 ? 9.522 12.580 -30.738 1.00 91.69 91 GLU A N 1
ATOM 723 C CA . GLU A 1 91 ? 9.403 11.869 -29.458 1.00 91.69 91 GLU A CA 1
ATOM 724 C C . GLU A 1 91 ? 9.576 12.820 -28.268 1.00 91.69 91 GLU A C 1
ATOM 726 O O . GLU A 1 91 ? 8.778 12.783 -27.322 1.00 91.69 91 GLU A O 1
ATOM 731 N N . LEU A 1 92 ? 10.553 13.728 -28.342 1.00 91.38 92 LEU A N 1
ATOM 732 C CA . LEU A 1 92 ? 10.768 14.771 -27.338 1.00 91.38 92 LEU A CA 1
ATOM 733 C C . LEU A 1 92 ? 9.552 15.708 -27.245 1.00 91.38 92 LEU A C 1
ATOM 735 O O . LEU A 1 92 ? 8.997 15.895 -26.161 1.00 91.38 92 LEU A O 1
ATOM 739 N N . ALA A 1 93 ? 9.029 16.190 -28.377 1.00 95.00 93 ALA A N 1
ATOM 740 C CA . ALA A 1 93 ? 7.829 17.029 -28.403 1.00 95.00 93 ALA A CA 1
ATOM 741 C C . ALA A 1 93 ? 6.575 16.297 -27.884 1.00 95.00 93 ALA A C 1
ATOM 743 O O . ALA A 1 93 ? 5.663 16.905 -27.315 1.00 95.00 93 ALA A O 1
ATOM 744 N N . GLN A 1 94 ? 6.468 14.979 -28.084 1.00 94.62 94 GLN A N 1
ATOM 745 C CA . GLN A 1 94 ? 5.404 14.175 -27.476 1.00 94.62 94 GLN A CA 1
ATOM 746 C C . GLN A 1 94 ? 5.565 14.060 -25.953 1.00 94.62 94 GLN A C 1
ATOM 748 O O . GLN A 1 94 ? 4.562 14.147 -25.240 1.00 94.62 94 GLN A O 1
ATOM 753 N N . ARG A 1 95 ? 6.791 13.894 -25.438 1.00 90.06 95 ARG A N 1
ATOM 754 C CA . ARG A 1 95 ? 7.070 13.888 -23.990 1.00 90.06 95 ARG A CA 1
ATOM 755 C C . ARG A 1 95 ? 6.695 15.214 -23.342 1.00 90.06 95 ARG A C 1
ATOM 757 O O . ARG A 1 95 ? 5.981 15.195 -22.339 1.00 90.06 95 ARG A O 1
ATOM 764 N N . ASP A 1 96 ? 7.082 16.331 -23.948 1.00 94.44 96 ASP A N 1
ATOM 765 C CA . ASP A 1 96 ? 6.757 17.666 -23.442 1.00 94.44 96 ASP A CA 1
ATOM 766 C C . ASP A 1 96 ? 5.245 17.894 -23.400 1.00 94.44 96 ASP A C 1
ATOM 768 O O . ASP A 1 96 ? 4.702 18.312 -22.378 1.00 94.44 96 ASP A O 1
ATOM 772 N N . ARG A 1 97 ? 4.523 17.497 -24.457 1.00 95.12 97 ARG A N 1
ATOM 773 C CA . ARG A 1 97 ? 3.051 17.546 -24.468 1.00 95.12 97 ARG A CA 1
ATOM 774 C C . ARG A 1 97 ? 2.432 16.735 -23.332 1.00 95.12 97 ARG A C 1
ATOM 776 O O . ARG A 1 97 ? 1.509 17.224 -22.684 1.00 95.12 97 ARG A O 1
ATOM 783 N N . ARG A 1 98 ? 2.927 15.519 -23.066 1.00 94.38 98 ARG A N 1
ATOM 784 C CA . ARG A 1 98 ? 2.448 14.698 -21.937 1.00 94.38 98 ARG A CA 1
ATOM 785 C C . ARG A 1 98 ? 2.728 15.370 -20.591 1.00 94.38 98 ARG A C 1
ATOM 787 O O . ARG A 1 98 ? 1.860 15.339 -19.721 1.00 94.38 98 ARG A O 1
ATOM 794 N N . ALA A 1 99 ? 3.896 15.990 -20.430 1.00 91.19 99 ALA A N 1
ATOM 795 C CA . ALA A 1 99 ? 4.261 16.703 -19.210 1.00 91.19 99 ALA A CA 1
ATOM 796 C C . ALA A 1 99 ? 3.360 17.927 -18.963 1.00 91.19 99 ALA A C 1
ATOM 798 O O . ALA A 1 99 ? 2.848 18.094 -17.857 1.00 91.19 99 ALA A O 1
ATOM 799 N N . GLU A 1 100 ? 3.092 18.739 -19.987 1.00 94.50 100 GLU A N 1
ATOM 800 C CA . GLU A 1 100 ? 2.186 19.895 -19.886 1.00 94.50 100 GLU A CA 1
ATOM 801 C C . GLU A 1 100 ? 0.729 19.479 -19.606 1.00 94.50 100 GLU A C 1
ATOM 803 O O . GLU A 1 100 ? 0.037 20.073 -18.772 1.00 94.50 100 GLU A O 1
ATOM 808 N N . LEU A 1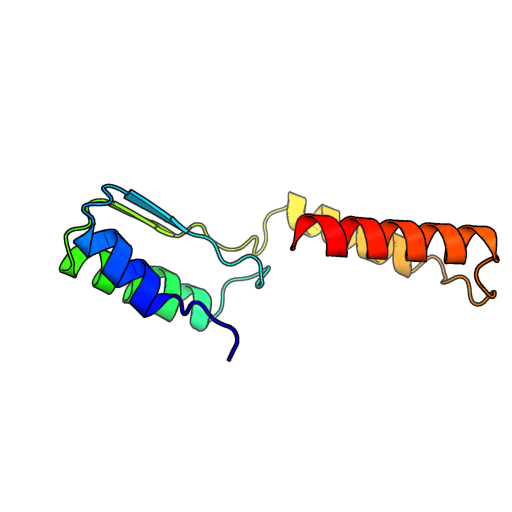 101 ? 0.268 18.384 -20.219 1.00 93.12 101 LEU A N 1
ATOM 809 C CA . LEU A 1 101 ? -1.035 17.781 -19.912 1.00 93.12 101 LEU A CA 1
ATOM 810 C C . LEU A 1 101 ? -1.135 17.300 -18.458 1.00 93.12 101 LEU A C 1
ATOM 812 O O . LEU A 1 101 ? -2.191 17.433 -17.845 1.00 93.12 101 LEU A O 1
ATOM 816 N N . ALA A 1 102 ? -0.062 16.746 -17.893 1.00 88.94 102 ALA A N 1
ATOM 817 C CA . ALA A 1 102 ? -0.049 16.327 -16.494 1.00 88.94 102 ALA A CA 1
ATOM 818 C C . ALA A 1 102 ? -0.085 17.533 -15.543 1.00 88.94 102 ALA A C 1
ATOM 820 O O . ALA A 1 102 ? -0.858 17.527 -14.588 1.00 88.94 102 ALA A O 1
ATOM 821 N N . LYS A 1 103 ? 0.684 18.594 -15.834 1.00 87.88 103 LYS A N 1
ATOM 822 C CA . LYS A 1 103 ? 0.684 19.835 -15.038 1.00 87.88 103 LYS A CA 1
ATOM 823 C C . LYS A 1 103 ? -0.699 20.481 -14.979 1.00 87.88 103 LYS A C 1
ATOM 825 O O . LYS A 1 103 ? -1.151 20.846 -13.901 1.00 87.88 103 LYS A O 1
ATOM 830 N N . SER A 1 104 ? -1.385 20.576 -16.116 1.00 86.56 104 SER A N 1
ATOM 831 C CA . SER A 1 104 ? -2.711 21.211 -16.189 1.00 86.56 104 SER A CA 1
ATOM 832 C C . SER A 1 104 ? -3.831 20.427 -15.495 1.00 86.56 104 SER A C 1
ATOM 834 O O . SER A 1 104 ? -4.866 21.010 -15.205 1.00 86.56 104 SER A O 1
ATOM 836 N N . LYS A 1 105 ? -3.645 19.130 -15.210 1.00 75.50 105 LYS A N 1
ATOM 837 C CA . LYS A 1 105 ? -4.606 18.306 -14.450 1.00 75.50 105 LYS A CA 1
ATOM 838 C C . LYS A 1 105 ? -4.389 18.325 -12.935 1.00 75.50 105 LYS A C 1
ATOM 840 O O . LYS A 1 105 ? -5.232 17.813 -12.206 1.00 75.50 105 LYS A O 1
ATOM 845 N N . ILE A 1 106 ? -3.239 18.825 -12.487 1.00 67.19 106 ILE A N 1
ATOM 846 C CA . ILE A 1 106 ? -2.857 18.899 -11.069 1.00 67.19 106 ILE A CA 1
ATOM 847 C C . ILE A 1 106 ? -3.092 20.318 -10.511 1.00 67.19 106 ILE A C 1
ATOM 849 O O . ILE A 1 106 ? -3.184 20.478 -9.295 1.00 67.19 106 ILE A O 1
ATOM 853 N N . ALA A 1 107 ? -3.197 21.324 -11.388 1.00 52.28 107 ALA A N 1
ATOM 854 C CA . ALA A 1 107 ? -3.603 22.695 -11.065 1.00 52.28 107 ALA A CA 1
ATOM 855 C C . ALA A 1 107 ? -5.130 22.825 -10.955 1.00 52.28 107 ALA A C 1
ATOM 857 O O . ALA A 1 107 ? -5.574 23.607 -10.086 1.00 52.28 107 ALA A O 1
#

Radius of gyration: 20.19 Å; chains: 1; bounding box: 39×38×51 Å

Sequence (107 aa):
WLKPYTAPTIEQLGKEGCQRVDIFCPGFPADCLETLEEIAMEAREIFLEHGGKDYRYIPCLNSNPKWMDALYEIAQAHLSGWSLGQESEEELAQRDRRAELAKSKIA